Protein AF-A0A4V2ZF79-F1 (afdb_monomer)

Structure (mmCIF, N/CA/C/O backbone):
data_AF-A0A4V2ZF79-F1
#
_entry.id   AF-A0A4V2ZF79-F1
#
loop_
_atom_site.group_PDB
_atom_site.id
_atom_site.type_symbol
_atom_site.label_atom_id
_atom_site.label_alt_id
_atom_site.label_comp_id
_atom_site.label_asym_id
_atom_site.label_entity_id
_atom_site.label_seq_id
_atom_site.pdbx_PDB_ins_code
_atom_site.Cartn_x
_atom_site.Cartn_y
_atom_site.Cartn_z
_atom_site.occupancy
_atom_site.B_iso_or_equiv
_atom_site.auth_seq_id
_atom_site.auth_comp_id
_atom_site.auth_asym_id
_atom_site.auth_atom_id
_atom_site.pdbx_PDB_model_num
ATOM 1 N N . MET A 1 1 ? -22.391 7.877 4.647 1.00 45.91 1 MET A N 1
ATOM 2 C CA . MET A 1 1 ? -21.868 8.613 3.470 1.00 45.91 1 MET A CA 1
ATOM 3 C C . MET A 1 1 ? -20.470 9.219 3.676 1.00 45.91 1 MET A C 1
ATOM 5 O O . MET A 1 1 ? -19.658 9.071 2.778 1.00 45.91 1 MET A O 1
ATOM 9 N N . LYS A 1 2 ? -20.114 9.808 4.837 1.00 61.09 2 LYS A N 1
ATOM 10 C CA . LYS A 1 2 ? -18.756 10.371 5.081 1.00 61.09 2 LYS A CA 1
ATOM 11 C C . LYS A 1 2 ? -17.602 9.338 5.106 1.00 61.09 2 LYS A C 1
ATOM 13 O O . LYS A 1 2 ? -16.494 9.661 4.694 1.00 61.09 2 LYS A O 1
ATOM 18 N N . SER A 1 3 ? -17.856 8.101 5.548 1.00 72.38 3 SER A N 1
ATOM 19 C CA . SER A 1 3 ? -16.821 7.053 5.693 1.00 72.38 3 SER A CA 1
ATOM 20 C C . SER A 1 3 ? -16.312 6.493 4.351 1.00 72.38 3 SER A C 1
ATOM 22 O O . SER A 1 3 ? -15.105 6.324 4.185 1.00 72.38 3 SER A O 1
ATOM 24 N N . THR A 1 4 ? -17.191 6.279 3.363 1.00 84.81 4 THR A N 1
ATOM 25 C CA . THR A 1 4 ? -16.804 5.726 2.051 1.00 84.81 4 THR A CA 1
ATOM 26 C C . THR A 1 4 ? -15.914 6.685 1.265 1.00 84.81 4 THR A C 1
ATOM 28 O O . THR A 1 4 ? -14.886 6.268 0.746 1.00 84.81 4 THR A O 1
ATOM 31 N N . ILE A 1 5 ? -16.258 7.978 1.245 1.00 88.56 5 ILE A N 1
ATOM 32 C CA . ILE A 1 5 ? -15.449 9.019 0.587 1.00 88.56 5 ILE A CA 1
ATOM 33 C C . ILE A 1 5 ? -14.063 9.099 1.230 1.00 88.56 5 ILE A C 1
ATOM 35 O O . ILE A 1 5 ? -13.057 9.136 0.528 1.00 88.56 5 ILE A O 1
ATOM 39 N N . ALA A 1 6 ? -13.994 9.061 2.566 1.00 88.94 6 ALA A N 1
ATOM 40 C CA . ALA A 1 6 ? -12.714 9.016 3.261 1.00 88.94 6 ALA A CA 1
ATOM 41 C C . ALA A 1 6 ? -11.908 7.776 2.848 1.00 88.94 6 ALA A C 1
ATOM 43 O O . ALA A 1 6 ? -10.735 7.903 2.510 1.00 88.94 6 ALA A O 1
ATOM 44 N N . ARG A 1 7 ? -12.537 6.593 2.814 1.00 93.81 7 ARG A N 1
ATOM 45 C CA . ARG A 1 7 ? -11.881 5.346 2.399 1.00 93.81 7 ARG A CA 1
ATOM 46 C C . ARG A 1 7 ? -11.335 5.443 0.971 1.00 93.81 7 ARG A C 1
ATOM 48 O O . ARG A 1 7 ? -10.185 5.083 0.760 1.00 93.81 7 ARG A O 1
ATOM 55 N N . MET A 1 8 ? -12.102 5.977 0.022 1.00 95.81 8 MET A N 1
ATOM 56 C CA . MET A 1 8 ? -11.635 6.206 -1.352 1.00 95.81 8 MET A CA 1
ATOM 57 C C . MET A 1 8 ? -10.458 7.181 -1.404 1.00 95.81 8 MET A C 1
ATOM 59 O O . MET A 1 8 ? -9.452 6.873 -2.030 1.00 95.81 8 MET A O 1
ATOM 63 N N . ASN A 1 9 ? -10.548 8.316 -0.702 1.00 96.06 9 ASN A N 1
ATOM 64 C CA . ASN A 1 9 ? -9.489 9.324 -0.692 1.00 96.06 9 ASN A CA 1
ATOM 65 C C . ASN A 1 9 ? -8.166 8.763 -0.150 1.00 96.06 9 ASN A C 1
ATOM 67 O O . ASN A 1 9 ? -7.120 8.976 -0.750 1.00 96.06 9 ASN A O 1
ATOM 71 N N . TYR A 1 10 ? -8.191 8.013 0.957 1.00 97.44 10 TYR A N 1
ATOM 72 C CA . TYR A 1 10 ? -6.968 7.371 1.452 1.00 97.44 10 TYR A CA 1
ATOM 73 C C . TYR A 1 10 ? -6.437 6.309 0.49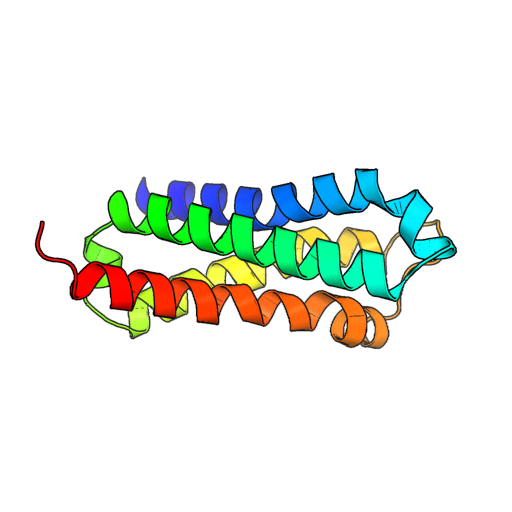1 1.00 97.44 10 TYR A C 1
ATOM 75 O O . TYR A 1 10 ? -5.232 6.269 0.283 1.00 97.44 10 TYR A O 1
ATOM 83 N N . GLY A 1 11 ? -7.308 5.500 -0.121 1.00 97.31 11 GLY A N 1
ATOM 84 C CA . GLY A 1 11 ? -6.890 4.521 -1.129 1.00 97.31 11 GLY A CA 1
ATOM 85 C C . GLY A 1 11 ? -6.193 5.181 -2.317 1.00 97.31 11 GLY A C 1
ATOM 86 O O . GLY A 1 11 ? -5.118 4.744 -2.712 1.00 97.31 11 GLY A O 1
ATOM 87 N N . PHE A 1 12 ? -6.750 6.292 -2.810 1.00 97.69 12 PHE A N 1
ATOM 88 C CA . PHE A 1 12 ? -6.129 7.107 -3.850 1.00 97.69 12 PHE A CA 1
ATOM 89 C C . PHE A 1 12 ? -4.734 7.584 -3.437 1.00 97.69 12 PHE A C 1
ATOM 91 O O . PHE A 1 12 ? -3.784 7.336 -4.164 1.00 97.69 12 PHE A O 1
ATOM 98 N N . TRP A 1 13 ? -4.572 8.200 -2.261 1.00 98.12 13 TRP A N 1
ATOM 99 C CA . TRP A 1 13 ? -3.259 8.703 -1.827 1.00 98.12 13 TRP A CA 1
ATOM 100 C C . TRP A 1 13 ? -2.242 7.595 -1.526 1.00 98.12 13 TRP A C 1
ATOM 102 O O . TRP A 1 13 ? -1.049 7.803 -1.736 1.00 98.12 13 TRP A O 1
ATOM 112 N N . ILE A 1 14 ? -2.691 6.427 -1.058 1.00 98.38 14 ILE A N 1
ATOM 113 C CA . ILE A 1 14 ? -1.822 5.264 -0.825 1.00 98.38 14 ILE A CA 1
ATOM 114 C C . ILE A 1 14 ? -1.233 4.739 -2.135 1.00 98.38 14 ILE A C 1
ATOM 116 O O . ILE A 1 14 ? -0.083 4.319 -2.135 1.00 98.38 14 ILE A O 1
ATOM 120 N N . TRP A 1 15 ? -1.987 4.789 -3.234 1.00 98.25 15 TRP A N 1
ATOM 121 C CA . TRP A 1 15 ? -1.485 4.448 -4.566 1.00 98.25 15 TRP A CA 1
ATOM 122 C C . TRP A 1 15 ? -0.698 5.603 -5.211 1.00 98.25 15 TRP A C 1
ATOM 124 O O . TRP A 1 15 ? 0.402 5.407 -5.726 1.00 98.25 15 TRP A O 1
ATOM 134 N N . PHE A 1 16 ? -1.230 6.823 -5.139 1.00 98.12 16 PHE A N 1
ATOM 135 C CA . PHE A 1 16 ? -0.712 7.978 -5.870 1.00 98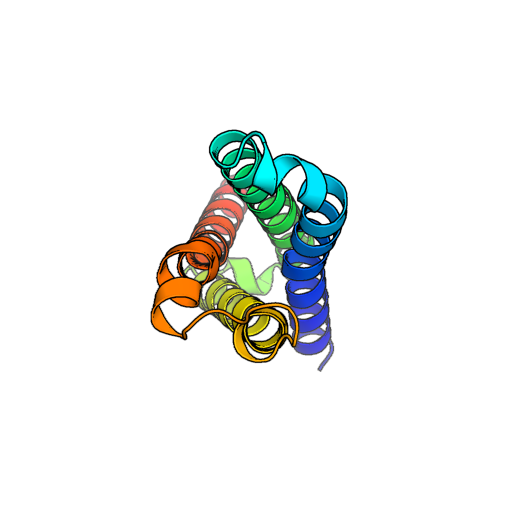.12 16 PHE A CA 1
ATOM 136 C C . PHE A 1 16 ? 0.663 8.440 -5.375 1.00 98.12 16 PHE A C 1
ATOM 138 O O . PHE A 1 16 ? 1.486 8.878 -6.174 1.00 98.12 16 PHE A O 1
ATOM 145 N N . LEU A 1 17 ? 0.943 8.342 -4.068 1.00 97.56 17 LEU A N 1
ATOM 146 C CA . LEU A 1 17 ? 2.246 8.741 -3.523 1.00 97.56 17 LEU A CA 1
ATOM 147 C C . LEU A 1 17 ? 3.396 7.852 -4.043 1.00 97.56 17 LEU A C 1
ATOM 149 O O . LEU A 1 17 ? 4.353 8.413 -4.577 1.00 97.56 17 LEU A O 1
ATOM 153 N N . PRO A 1 18 ? 3.328 6.506 -3.955 1.00 97.19 18 PRO A N 1
ATOM 154 C CA . PRO A 1 18 ? 4.302 5.629 -4.601 1.00 97.19 18 PRO A CA 1
ATOM 155 C C . PRO A 1 18 ? 4.389 5.843 -6.108 1.00 97.19 18 PRO A C 1
ATOM 157 O O . PRO A 1 18 ? 5.496 5.887 -6.628 1.00 97.19 18 PRO A O 1
ATOM 160 N N . PHE A 1 19 ? 3.258 6.028 -6.797 1.00 95.88 19 PHE A N 1
ATOM 161 C CA . PHE A 1 19 ? 3.247 6.300 -8.237 1.00 95.88 19 PHE A CA 1
ATOM 162 C C . PHE A 1 19 ? 4.059 7.556 -8.590 1.00 95.88 19 PHE A C 1
ATOM 164 O O . PHE A 1 19 ? 4.932 7.510 -9.453 1.00 95.88 19 PHE A O 1
ATOM 171 N N . LEU A 1 20 ? 3.840 8.664 -7.873 1.00 96.94 20 LEU A N 1
ATOM 172 C CA . LEU A 1 20 ? 4.590 9.903 -8.078 1.00 96.94 20 LEU A CA 1
ATOM 173 C C . LEU A 1 20 ? 6.090 9.714 -7.814 1.00 96.94 20 LEU A C 1
ATOM 175 O O . LEU A 1 20 ? 6.917 10.228 -8.564 1.00 96.94 20 LEU A O 1
ATOM 179 N N . ILE A 1 21 ? 6.448 8.962 -6.771 1.00 96.12 21 ILE A N 1
ATOM 180 C CA . ILE A 1 21 ? 7.848 8.624 -6.486 1.00 96.12 21 ILE A CA 1
ATOM 181 C C . ILE A 1 21 ? 8.433 7.771 -7.620 1.00 96.12 21 ILE A C 1
ATOM 183 O O . ILE A 1 21 ? 9.519 8.077 -8.099 1.00 96.12 21 ILE A O 1
ATOM 187 N N . GLY A 1 22 ? 7.699 6.772 -8.110 1.00 94.06 22 GLY A N 1
ATOM 188 C CA . GLY A 1 22 ? 8.101 5.941 -9.243 1.00 94.06 22 GLY A CA 1
ATOM 189 C C . GLY A 1 22 ? 8.349 6.754 -10.509 1.00 94.06 22 GLY A C 1
ATOM 190 O O . GLY A 1 22 ? 9.368 6.555 -11.161 1.00 94.06 22 GLY A O 1
ATOM 191 N N . MET A 1 23 ? 7.500 7.742 -10.809 1.00 92.56 23 MET A N 1
ATOM 192 C CA . MET A 1 23 ? 7.730 8.664 -11.928 1.00 92.56 23 MET A CA 1
ATOM 193 C C . MET A 1 23 ? 9.038 9.452 -11.779 1.00 92.56 23 MET A C 1
ATOM 195 O O . MET A 1 23 ? 9.772 9.612 -12.752 1.00 92.56 23 MET A O 1
ATOM 199 N N . LEU A 1 24 ? 9.348 9.939 -10.573 1.00 95.38 24 LEU A N 1
ATOM 200 C CA . LEU A 1 24 ? 10.590 10.676 -10.307 1.00 95.38 24 LEU A CA 1
ATOM 201 C C . LEU A 1 24 ? 11.829 9.774 -10.376 1.00 95.38 24 LEU A C 1
ATOM 203 O O . LEU A 1 24 ? 12.895 10.223 -10.793 1.00 95.38 24 LEU A O 1
ATOM 207 N N . LEU A 1 25 ? 11.690 8.512 -9.969 1.00 94.50 25 LEU A N 1
ATOM 208 C CA . LEU A 1 25 ? 12.766 7.523 -9.961 1.00 94.50 25 LEU A CA 1
ATOM 209 C C . LEU A 1 25 ? 12.870 6.732 -11.271 1.00 94.50 25 LEU A C 1
ATOM 211 O O . LEU A 1 25 ? 13.806 5.953 -11.419 1.00 94.50 25 LEU A O 1
ATOM 215 N N . PHE A 1 26 ? 11.969 6.941 -12.235 1.00 89.81 26 PHE A N 1
ATOM 216 C CA . PHE A 1 26 ? 11.934 6.196 -13.496 1.00 89.81 26 PHE A CA 1
ATOM 217 C C . PHE A 1 26 ? 13.279 6.164 -14.250 1.00 89.81 26 PHE A C 1
ATOM 219 O O . PHE A 1 26 ? 13.636 5.101 -14.753 1.00 89.81 26 PHE A O 1
ATOM 226 N N . PRO A 1 27 ? 14.102 7.237 -14.278 1.00 91.38 27 PRO A N 1
ATOM 227 C CA . PRO A 1 27 ? 15.430 7.163 -14.893 1.00 91.38 27 PRO A CA 1
ATOM 228 C C . PRO A 1 27 ? 16.338 6.081 -14.282 1.00 91.38 27 PRO A C 1
ATOM 230 O O . PRO A 1 27 ? 17.122 5.463 -15.002 1.00 91.38 27 PRO A O 1
ATOM 233 N N . ILE A 1 28 ? 16.195 5.812 -12.977 1.00 92.19 28 ILE A N 1
ATOM 234 C CA . ILE A 1 28 ? 16.971 4.805 -12.236 1.00 92.19 28 ILE A CA 1
ATOM 235 C C . ILE A 1 28 ? 16.564 3.386 -12.646 1.00 92.19 28 ILE A C 1
ATOM 237 O O . ILE A 1 28 ? 17.402 2.491 -12.621 1.00 92.19 28 ILE A O 1
ATOM 241 N N . MET A 1 29 ? 15.318 3.174 -13.083 1.00 88.06 29 MET A N 1
ATOM 242 C CA . MET A 1 29 ? 14.806 1.856 -13.483 1.00 88.06 29 MET A CA 1
ATOM 243 C C . MET A 1 29 ? 15.677 1.198 -14.566 1.00 88.06 29 MET A C 1
ATOM 245 O O . MET A 1 29 ? 15.917 -0.005 -14.521 1.00 88.06 29 MET A O 1
ATOM 249 N N . SER A 1 30 ? 16.182 1.994 -15.516 1.00 86.44 30 SER A N 1
ATOM 250 C CA . SER A 1 30 ? 17.017 1.511 -16.625 1.00 86.44 30 SER A CA 1
ATOM 251 C C . SER A 1 30 ? 18.469 1.207 -16.244 1.00 86.44 30 SER A C 1
ATOM 253 O O . SER A 1 30 ? 19.123 0.420 -16.925 1.00 86.44 30 SER A O 1
ATOM 255 N N . THR A 1 31 ? 18.982 1.825 -15.176 1.00 92.31 31 THR A N 1
ATOM 256 C CA . THR A 1 31 ? 20.384 1.689 -14.754 1.00 92.31 31 THR A CA 1
ATOM 257 C C . THR A 1 31 ? 20.548 0.727 -13.583 1.00 92.31 31 THR A C 1
ATOM 259 O O . THR A 1 31 ? 21.534 0.007 -13.528 1.00 92.31 31 THR A O 1
ATOM 262 N N . GLU A 1 32 ? 19.593 0.723 -12.649 1.00 94.38 32 GLU A N 1
ATOM 263 C CA . GLU A 1 32 ? 19.649 0.013 -11.366 1.00 94.38 32 GLU A CA 1
ATOM 264 C C . GLU A 1 32 ? 18.240 -0.474 -10.969 1.00 94.38 32 GLU A C 1
ATOM 266 O O . GLU A 1 32 ? 17.626 0.024 -10.018 1.00 94.38 32 GLU A O 1
ATOM 271 N N . SER A 1 33 ? 17.69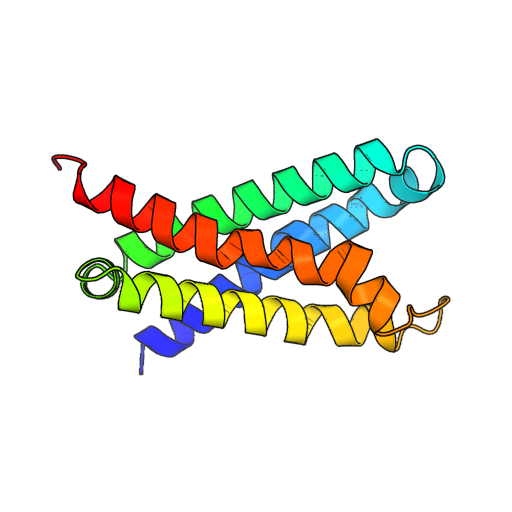8 -1.446 -11.708 1.00 91.69 33 SER A N 1
ATOM 272 C CA . SER A 1 33 ? 16.321 -1.937 -11.517 1.00 91.69 33 SER A CA 1
ATOM 273 C C . SER A 1 33 ? 16.047 -2.442 -10.094 1.00 91.69 33 SER A C 1
ATOM 275 O O . SER A 1 33 ? 15.038 -2.084 -9.496 1.00 91.69 33 SER A O 1
ATOM 277 N N . ALA A 1 34 ? 16.986 -3.172 -9.486 1.00 95.38 34 ALA A N 1
ATOM 278 C CA . ALA A 1 34 ? 16.833 -3.674 -8.118 1.00 95.38 34 ALA A CA 1
ATOM 279 C C . ALA A 1 34 ? 16.727 -2.547 -7.069 1.00 95.38 34 ALA A C 1
ATOM 281 O O . ALA A 1 34 ? 15.999 -2.668 -6.076 1.00 95.38 34 ALA A O 1
ATOM 282 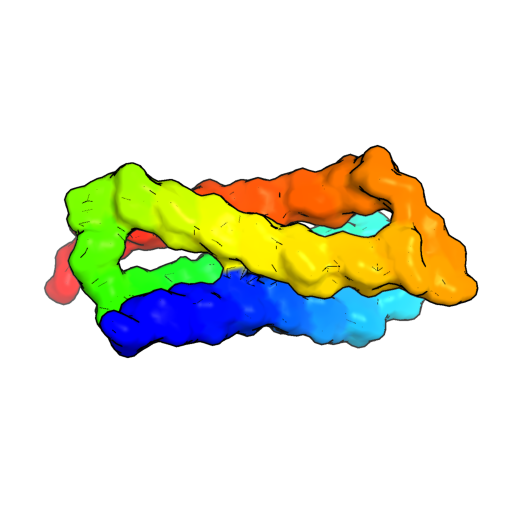N N . LEU A 1 35 ? 17.444 -1.435 -7.280 1.00 95.69 35 LEU A N 1
ATOM 283 C CA . LEU A 1 35 ? 17.333 -0.257 -6.420 1.00 95.69 35 LEU A CA 1
ATOM 284 C C . LEU A 1 35 ? 15.969 0.410 -6.604 1.00 95.69 35 LEU A C 1
ATOM 286 O O . LEU A 1 35 ? 15.339 0.780 -5.612 1.00 95.69 35 LEU A O 1
ATOM 290 N N . PHE A 1 36 ? 15.505 0.533 -7.850 1.00 95.56 36 PHE A N 1
ATOM 291 C CA . PHE A 1 36 ? 14.177 1.059 -8.156 1.00 95.56 36 PHE A CA 1
ATOM 292 C C . PHE A 1 36 ? 13.079 0.252 -7.446 1.00 95.56 36 PHE A C 1
ATOM 294 O O . PHE A 1 36 ? 12.303 0.835 -6.688 1.00 95.56 36 PHE A O 1
ATOM 301 N N . ASP A 1 37 ? 13.083 -1.076 -7.574 1.00 94.38 37 ASP A N 1
ATOM 302 C CA . ASP A 1 37 ? 12.089 -1.956 -6.941 1.00 94.38 37 ASP A CA 1
ATOM 303 C C . ASP A 1 37 ? 12.093 -1.822 -5.413 1.00 94.38 37 ASP A C 1
ATOM 305 O O . ASP A 1 37 ? 11.045 -1.710 -4.768 1.00 94.38 37 ASP A O 1
ATOM 309 N N . THR A 1 38 ? 13.287 -1.747 -4.818 1.00 96.62 38 THR A N 1
ATOM 310 C CA . THR A 1 38 ? 13.450 -1.544 -3.373 1.00 96.62 38 THR A CA 1
ATOM 311 C C . THR A 1 38 ? 12.856 -0.205 -2.926 1.00 96.62 38 THR A C 1
ATOM 313 O O . THR A 1 38 ? 12.123 -0.142 -1.934 1.00 96.62 38 THR A O 1
ATOM 316 N N . LEU A 1 39 ? 13.132 0.878 -3.659 1.00 97.19 39 LEU A N 1
ATOM 317 C CA . LEU A 1 39 ? 12.593 2.205 -3.358 1.00 97.19 39 LEU A CA 1
ATOM 318 C C . LEU A 1 39 ? 11.071 2.256 -3.539 1.00 97.19 39 LEU A C 1
ATOM 320 O O . LEU A 1 39 ? 10.387 2.897 -2.734 1.00 97.19 39 LEU A O 1
ATOM 324 N N . MET A 1 40 ? 10.522 1.543 -4.523 1.00 97.12 40 MET A N 1
ATOM 325 C CA . MET A 1 40 ? 9.076 1.412 -4.711 1.00 97.12 40 MET A CA 1
ATOM 326 C C . MET A 1 40 ? 8.415 0.669 -3.547 1.00 97.12 40 MET A C 1
ATOM 328 O O . MET A 1 40 ? 7.416 1.149 -3.003 1.00 97.12 40 MET A O 1
ATOM 332 N N . ALA A 1 41 ? 9.005 -0.438 -3.085 1.00 97.25 41 ALA A N 1
ATOM 333 C CA . ALA A 1 41 ? 8.511 -1.180 -1.925 1.00 97.25 41 ALA A CA 1
ATOM 334 C C . ALA A 1 41 ? 8.543 -0.338 -0.634 1.00 97.25 41 ALA A C 1
ATOM 336 O O . ALA A 1 41 ? 7.575 -0.337 0.137 1.00 97.25 41 ALA A O 1
ATOM 337 N N . ILE A 1 42 ? 9.617 0.431 -0.408 1.00 98.25 42 ILE A N 1
ATOM 338 C CA . ILE A 1 42 ? 9.724 1.375 0.720 1.00 98.25 42 ILE A CA 1
ATOM 339 C C . ILE A 1 42 ? 8.635 2.449 0.622 1.00 98.25 42 ILE A C 1
ATOM 341 O O . ILE A 1 42 ? 7.943 2.723 1.606 1.00 98.25 42 ILE A O 1
ATOM 345 N N . SER A 1 43 ? 8.447 3.023 -0.566 1.00 98.31 43 SER A N 1
ATOM 346 C CA . SER A 1 43 ? 7.458 4.074 -0.821 1.00 98.31 43 SER A CA 1
ATOM 347 C C . SER A 1 43 ? 6.033 3.589 -0.558 1.00 98.31 43 SER A C 1
ATOM 349 O O . SER A 1 43 ? 5.279 4.250 0.162 1.00 98.31 43 SER A O 1
ATOM 351 N N . LEU A 1 44 ? 5.680 2.403 -1.067 1.00 98.50 44 LEU A N 1
ATOM 352 C CA . LEU A 1 44 ? 4.390 1.761 -0.811 1.00 98.50 44 LEU A CA 1
ATOM 353 C C . LEU A 1 44 ? 4.195 1.475 0.678 1.00 98.50 44 LEU A C 1
ATOM 355 O O . LEU A 1 44 ? 3.142 1.791 1.232 1.00 98.50 44 LEU A O 1
ATOM 359 N N . THR A 1 45 ? 5.218 0.937 1.345 1.00 98.62 45 THR A N 1
ATOM 360 C CA . THR A 1 45 ? 5.167 0.647 2.784 1.00 98.62 45 THR A CA 1
ATOM 361 C C . THR A 1 45 ? 4.916 1.911 3.598 1.00 98.62 45 THR A C 1
ATOM 363 O O . THR A 1 45 ? 4.050 1.916 4.477 1.00 98.62 45 THR A O 1
ATOM 366 N N . ALA A 1 46 ? 5.626 3.000 3.295 1.00 98.50 46 ALA A N 1
ATOM 367 C CA . ALA A 1 46 ? 5.472 4.279 3.978 1.00 98.50 46 ALA A CA 1
ATOM 368 C C . ALA A 1 46 ? 4.072 4.875 3.756 1.00 98.50 46 ALA A C 1
ATOM 370 O O . ALA A 1 46 ? 3.394 5.239 4.723 1.00 98.50 46 ALA A O 1
ATOM 371 N N . ALA A 1 47 ? 3.611 4.918 2.501 1.00 98.50 47 ALA A N 1
ATOM 372 C CA . ALA A 1 47 ? 2.298 5.449 2.144 1.00 98.50 47 ALA A CA 1
ATOM 373 C C . ALA A 1 47 ? 1.162 4.633 2.780 1.00 98.50 47 ALA A C 1
ATOM 375 O O . ALA A 1 47 ? 0.280 5.204 3.430 1.00 98.50 47 ALA A O 1
ATOM 376 N N . ALA A 1 48 ? 1.212 3.302 2.668 1.00 98.56 48 ALA A N 1
ATOM 377 C CA . ALA A 1 48 ? 0.223 2.403 3.254 1.00 98.56 48 ALA A CA 1
ATOM 378 C C . ALA A 1 48 ? 0.218 2.485 4.786 1.00 98.56 48 ALA A C 1
ATOM 380 O O . ALA A 1 48 ? -0.857 2.562 5.379 1.00 98.56 48 ALA A O 1
ATOM 381 N N . SER A 1 49 ? 1.383 2.533 5.440 1.00 98.62 49 SER A N 1
ATOM 382 C CA . SER A 1 49 ? 1.473 2.618 6.907 1.00 98.62 49 SER A CA 1
ATOM 383 C C . SER A 1 49 ? 0.910 3.940 7.428 1.00 98.62 49 SER A C 1
ATOM 385 O O . SER A 1 49 ? 0.046 3.951 8.310 1.00 98.62 49 SER A O 1
ATOM 387 N N . TRP A 1 50 ? 1.336 5.062 6.837 1.00 98.25 50 TRP A N 1
ATOM 388 C CA . TRP A 1 50 ? 0.845 6.390 7.203 1.00 98.25 50 TRP A CA 1
ATOM 389 C C . TRP A 1 50 ? -0.654 6.540 6.924 1.00 98.25 50 TRP A C 1
ATOM 391 O O . TRP A 1 50 ? -1.407 6.995 7.792 1.00 98.25 50 TRP A O 1
ATOM 401 N N . GLY A 1 51 ? -1.105 6.115 5.741 1.00 97.88 51 GLY A N 1
ATOM 402 C CA . GLY A 1 51 ? -2.508 6.158 5.337 1.00 97.88 51 GLY A CA 1
ATOM 403 C C . GLY A 1 51 ? -3.395 5.307 6.245 1.00 97.88 51 GLY A C 1
ATOM 404 O O . GLY A 1 51 ? -4.418 5.797 6.729 1.00 97.88 51 GLY A O 1
ATOM 405 N N . SER A 1 52 ? -2.962 4.083 6.565 1.00 97.81 52 SER A N 1
ATOM 406 C CA . SER A 1 52 ? -3.646 3.182 7.505 1.00 97.81 52 SER A CA 1
ATOM 407 C C . SER A 1 52 ? -3.792 3.823 8.877 1.00 97.81 52 SER A C 1
ATOM 409 O O . SER A 1 52 ? -4.907 3.944 9.384 1.00 97.81 52 SER A O 1
ATOM 411 N N . TYR A 1 53 ? -2.691 4.314 9.452 1.00 97.56 53 TYR A N 1
ATOM 412 C CA . TYR A 1 53 ? -2.704 4.953 10.767 1.00 97.56 53 TYR A CA 1
ATOM 413 C C . TYR A 1 53 ? -3.662 6.152 10.801 1.00 97.56 53 TYR A C 1
ATOM 415 O O . TYR A 1 53 ? -4.530 6.257 11.672 1.00 97.56 53 TYR A O 1
ATOM 423 N N . ARG A 1 54 ? -3.563 7.052 9.814 1.00 96.62 54 ARG A N 1
ATOM 424 C CA . ARG A 1 54 ? -4.402 8.257 9.736 1.00 96.62 54 ARG A CA 1
ATOM 425 C C . ARG A 1 54 ? -5.878 7.937 9.500 1.00 96.62 54 ARG A C 1
ATOM 427 O O . ARG A 1 54 ? -6.739 8.611 10.075 1.00 96.62 54 ARG A O 1
ATOM 434 N N . TYR A 1 55 ? -6.186 6.948 8.663 1.00 96.19 55 TYR A N 1
ATOM 435 C CA . TYR A 1 55 ? -7.558 6.518 8.407 1.00 96.19 55 TYR A CA 1
ATOM 436 C C . TYR A 1 55 ? -8.176 5.877 9.648 1.00 96.19 55 TYR A C 1
ATOM 438 O O . TYR A 1 55 ? -9.246 6.309 10.077 1.00 96.19 55 TYR A O 1
ATOM 446 N N . LEU A 1 56 ? -7.494 4.905 10.257 1.00 95.31 56 LEU A N 1
ATOM 447 C CA . LEU A 1 56 ? -8.003 4.149 11.403 1.00 95.31 56 LEU A CA 1
ATOM 448 C C . LEU A 1 56 ? -8.116 5.007 12.667 1.00 95.31 56 LEU A C 1
ATOM 450 O O . LEU A 1 56 ? -9.069 4.848 13.429 1.00 95.31 56 LEU A O 1
ATOM 454 N N . ARG A 1 57 ? -7.218 5.985 12.855 1.00 93.81 57 ARG A N 1
ATOM 455 C CA . ARG A 1 57 ? -7.331 6.979 13.936 1.00 93.81 57 ARG A CA 1
ATOM 456 C C . ARG A 1 57 ? -8.597 7.830 13.804 1.00 93.81 57 ARG A C 1
ATOM 458 O O . ARG A 1 57 ? -9.215 8.169 14.805 1.00 93.81 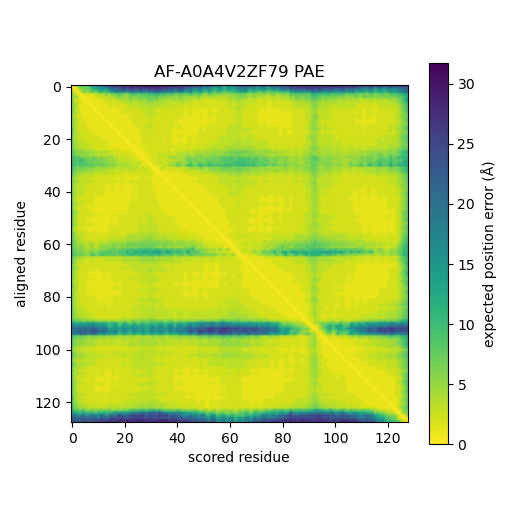57 ARG A O 1
ATOM 465 N N . ARG A 1 58 ? -8.997 8.173 12.575 1.00 93.06 58 ARG A N 1
ATOM 466 C CA . ARG A 1 58 ? -10.221 8.950 12.295 1.00 93.06 58 ARG A CA 1
ATOM 467 C C . ARG A 1 58 ? -11.485 8.090 12.222 1.00 93.06 58 ARG A C 1
ATOM 469 O O . ARG A 1 58 ? -12.581 8.635 12.290 1.00 93.06 58 ARG A O 1
ATOM 476 N N . ASN A 1 59 ? -11.340 6.772 12.080 1.00 91.81 59 ASN A N 1
ATOM 477 C CA . ASN A 1 59 ? -12.439 5.815 11.936 1.00 91.81 59 ASN A CA 1
ATOM 478 C C . ASN A 1 59 ? -12.268 4.652 12.932 1.00 91.81 59 ASN A C 1
ATOM 480 O O . ASN A 1 59 ? -12.049 3.511 12.521 1.00 91.81 59 ASN A O 1
ATOM 484 N N . PRO A 1 60 ? -12.362 4.913 14.250 1.00 89.75 60 PRO A N 1
ATOM 485 C CA . PRO A 1 60 ? -12.071 3.914 15.277 1.00 89.75 60 PRO A CA 1
ATOM 486 C C . PRO A 1 60 ? -12.988 2.684 15.218 1.00 89.75 60 PRO A C 1
ATOM 488 O O . PRO A 1 60 ? -12.560 1.595 15.586 1.00 89.75 60 PRO A O 1
ATOM 491 N N . SER A 1 61 ? -14.208 2.816 14.689 1.00 87.94 61 SER A N 1
ATOM 492 C CA . SER A 1 61 ? -15.140 1.695 14.506 1.00 87.94 61 SER A CA 1
ATOM 493 C C . SER A 1 61 ? -14.621 0.605 13.557 1.00 87.94 61 SER A C 1
ATOM 495 O O . SER A 1 61 ? -15.017 -0.553 13.686 1.00 87.94 61 SER A O 1
ATOM 497 N N . GLU A 1 62 ? -13.715 0.935 12.632 1.00 86.56 62 GLU A N 1
ATOM 498 C CA . GLU A 1 62 ? -13.100 -0.048 11.729 1.00 86.56 62 GLU A CA 1
ATOM 499 C C . GLU A 1 62 ? -12.040 -0.903 12.438 1.00 86.56 62 GLU A C 1
ATOM 501 O O . GLU A 1 62 ? -11.747 -2.010 11.991 1.00 86.56 62 GLU A O 1
ATOM 506 N N . ARG A 1 63 ? -11.504 -0.433 13.575 1.00 86.19 63 ARG A N 1
ATOM 507 C CA . ARG A 1 63 ? -10.500 -1.156 14.372 1.00 86.19 63 ARG A CA 1
ATOM 508 C C . ARG A 1 63 ? -11.089 -2.254 15.260 1.00 86.19 63 ARG A C 1
ATOM 510 O O . ARG A 1 63 ? -10.343 -3.076 15.780 1.00 86.19 63 ARG A O 1
ATOM 517 N N . LEU A 1 64 ? -12.412 -2.295 15.422 1.00 82.75 64 LEU A N 1
ATOM 518 C CA . LEU A 1 64 ? -13.092 -3.186 16.373 1.00 82.75 64 LEU A CA 1
ATOM 519 C C . LEU A 1 64 ? -12.975 -4.679 16.028 1.00 82.75 64 LEU A C 1
ATOM 521 O O . LEU A 1 64 ? -13.214 -5.526 16.882 1.00 82.75 64 LEU A O 1
ATOM 525 N N . ASN A 1 65 ? -12.666 -5.022 14.774 1.00 88.81 65 ASN A N 1
ATOM 526 C CA . ASN A 1 65 ? -12.540 -6.410 14.336 1.00 88.81 65 ASN A CA 1
ATOM 527 C C . ASN A 1 65 ? -11.590 -6.520 13.133 1.00 88.81 65 ASN A C 1
ATOM 529 O O . ASN A 1 65 ? -11.697 -5.745 12.182 1.00 88.81 65 ASN A O 1
ATOM 533 N N . VAL A 1 66 ? -10.735 -7.547 13.132 1.00 94.44 66 VAL A N 1
ATOM 534 C CA . VAL A 1 66 ? -9.814 -7.900 12.036 1.00 94.44 66 VAL A CA 1
ATOM 535 C C . VAL A 1 66 ? -10.513 -7.994 10.677 1.00 94.44 66 VAL A C 1
ATOM 537 O O . VAL A 1 66 ? -9.962 -7.543 9.677 1.00 94.44 66 VAL A O 1
ATOM 540 N N . LYS A 1 67 ? -11.754 -8.495 10.620 1.00 95.06 67 LYS A N 1
ATOM 541 C CA . LYS A 1 67 ? -12.525 -8.567 9.365 1.00 95.06 67 LYS A CA 1
ATOM 542 C C . LYS A 1 67 ? -12.720 -7.191 8.719 1.00 95.06 67 LYS A C 1
ATOM 544 O O . LYS A 1 67 ? -12.648 -7.077 7.501 1.00 95.06 67 LYS A O 1
ATOM 549 N N . ARG A 1 68 ? -12.952 -6.140 9.514 1.00 94.06 68 ARG A N 1
ATOM 550 C CA . ARG A 1 68 ? -13.128 -4.769 9.002 1.00 94.06 68 ARG A CA 1
ATOM 551 C C . ARG A 1 68 ? -11.813 -4.189 8.496 1.00 94.06 68 ARG A C 1
ATOM 553 O O . ARG A 1 68 ? -11.796 -3.617 7.411 1.00 94.06 68 ARG A O 1
ATOM 560 N N . LEU A 1 69 ? -10.723 -4.411 9.231 1.00 95.94 69 LEU A N 1
ATOM 561 C CA . LEU A 1 69 ? -9.372 -4.040 8.801 1.00 95.94 69 LEU A CA 1
ATOM 562 C C . LEU A 1 69 ? -9.023 -4.686 7.455 1.00 95.94 69 LEU A C 1
ATOM 564 O O . LEU A 1 69 ? -8.613 -3.993 6.527 1.00 95.94 69 LEU A O 1
ATOM 568 N N . LEU A 1 70 ? -9.275 -5.990 7.318 1.00 97.50 70 LEU A N 1
ATOM 569 C CA . LEU A 1 70 ? -9.030 -6.716 6.075 1.00 97.50 70 LEU A CA 1
ATOM 570 C C . LEU A 1 70 ? -9.870 -6.166 4.916 1.00 97.50 70 LEU A C 1
ATOM 572 O O . LEU A 1 70 ? -9.340 -5.964 3.830 1.00 97.50 70 LEU A O 1
ATOM 576 N N . LEU A 1 71 ? -11.155 -5.868 5.135 1.00 96.50 71 LEU A N 1
ATOM 577 C CA . LEU A 1 71 ? -12.017 -5.284 4.099 1.00 96.50 71 LEU A CA 1
ATOM 578 C C . LEU A 1 71 ? -11.558 -3.888 3.659 1.00 96.50 71 LEU A C 1
ATOM 580 O O . LEU A 1 71 ? -11.643 -3.567 2.476 1.00 96.50 71 LEU A O 1
ATOM 584 N N . VAL A 1 72 ? -11.070 -3.056 4.584 1.00 96.81 72 VAL A N 1
ATOM 585 C CA . VAL A 1 72 ? -10.471 -1.752 4.246 1.00 96.81 72 VAL A CA 1
ATOM 586 C C . VAL A 1 72 ? -9.216 -1.953 3.398 1.00 96.81 72 VAL A C 1
ATOM 588 O O . VAL A 1 72 ? -9.073 -1.314 2.358 1.00 96.81 72 VAL A O 1
ATOM 591 N N . GLY A 1 73 ? -8.345 -2.873 3.811 1.00 98.00 73 GLY A N 1
ATOM 592 C CA . GLY A 1 73 ? -7.123 -3.208 3.092 1.00 98.00 73 GLY A CA 1
ATOM 593 C C . GLY A 1 73 ? -7.366 -3.752 1.688 1.00 98.00 73 GLY A C 1
ATOM 594 O O . GLY A 1 73 ? -6.769 -3.263 0.734 1.00 98.00 73 GLY A O 1
ATOM 595 N N . LEU A 1 74 ? -8.283 -4.712 1.545 1.00 98.31 74 LEU A N 1
ATOM 596 C CA . LEU A 1 74 ? -8.674 -5.273 0.249 1.00 98.31 74 LEU A CA 1
ATOM 597 C C . LEU A 1 74 ? -9.312 -4.219 -0.655 1.00 98.31 74 LEU A C 1
ATOM 599 O O . LEU A 1 74 ? -9.055 -4.202 -1.853 1.00 98.31 74 LEU A O 1
ATOM 603 N N . PHE A 1 75 ? -10.107 -3.310 -0.090 1.00 97.94 75 PHE A N 1
ATOM 604 C CA . PHE A 1 75 ? -10.672 -2.204 -0.854 1.00 97.94 75 PHE A CA 1
ATOM 605 C C . PHE A 1 75 ? -9.576 -1.296 -1.430 1.00 97.94 75 PHE A C 1
ATOM 607 O O . PHE A 1 75 ? -9.640 -0.933 -2.600 1.00 97.94 75 PHE A O 1
ATOM 614 N N . TRP A 1 76 ? -8.552 -0.955 -0.645 1.00 98.56 76 TRP A N 1
ATOM 615 C CA . TRP A 1 76 ? -7.423 -0.156 -1.133 1.00 98.56 76 TRP A CA 1
ATOM 616 C C . TRP A 1 76 ? -6.522 -0.909 -2.109 1.00 98.56 76 TRP A C 1
ATOM 618 O O . TRP A 1 76 ? -6.079 -0.307 -3.078 1.00 98.56 76 TRP A O 1
ATOM 628 N N . PHE A 1 77 ? -6.308 -2.208 -1.903 1.00 98.56 77 PHE A N 1
ATOM 629 C CA . PHE A 1 77 ? -5.638 -3.083 -2.868 1.00 98.56 77 PHE A CA 1
ATOM 630 C C . PHE A 1 77 ? -6.338 -3.060 -4.233 1.00 98.56 77 PHE A C 1
ATOM 632 O O . PHE A 1 77 ? -5.698 -2.815 -5.251 1.00 98.56 77 PHE A O 1
ATOM 639 N N . VAL A 1 78 ? -7.664 -3.238 -4.249 1.00 98.31 78 VAL A N 1
ATOM 640 C CA . VAL A 1 78 ? -8.452 -3.178 -5.487 1.00 98.31 78 VAL A CA 1
ATOM 641 C C . VAL A 1 78 ? -8.365 -1.792 -6.119 1.00 98.31 78 VAL A C 1
ATOM 643 O O . VAL A 1 78 ? -8.174 -1.699 -7.325 1.00 98.31 78 VAL A O 1
ATOM 646 N N . LEU A 1 79 ? -8.460 -0.713 -5.333 1.00 98.06 79 LEU A N 1
ATOM 647 C CA . LEU A 1 79 ? -8.294 0.642 -5.868 1.00 98.06 79 LEU A CA 1
ATOM 648 C C . LEU A 1 79 ? -6.909 0.866 -6.482 1.00 98.06 79 LEU A C 1
ATOM 650 O O . LEU A 1 79 ? -6.832 1.469 -7.545 1.00 98.06 79 LEU A O 1
ATOM 654 N N . ALA A 1 80 ? -5.843 0.374 -5.847 1.00 98.31 80 ALA A N 1
ATOM 655 C CA . ALA A 1 80 ? -4.493 0.483 -6.384 1.00 98.31 80 ALA A CA 1
ATOM 656 C C . ALA A 1 80 ? -4.393 -0.207 -7.751 1.00 98.31 80 ALA A C 1
ATOM 658 O O . ALA A 1 80 ? -3.999 0.439 -8.712 1.00 98.31 80 ALA A O 1
ATOM 659 N N . ILE A 1 81 ? -4.867 -1.452 -7.877 1.00 97.88 81 ILE A N 1
ATOM 660 C CA . ILE A 1 81 ? -4.906 -2.152 -9.174 1.00 97.88 81 ILE A CA 1
ATOM 661 C C . ILE A 1 81 ? -5.757 -1.392 -10.199 1.00 97.88 81 ILE A C 1
ATOM 663 O O . ILE A 1 81 ? -5.349 -1.246 -11.345 1.00 97.88 81 ILE A O 1
ATOM 667 N N . LEU A 1 82 ? -6.934 -0.895 -9.806 1.00 97.12 82 LEU A N 1
ATOM 668 C CA . LEU A 1 82 ? -7.839 -0.190 -10.721 1.00 97.12 82 LEU A CA 1
ATOM 669 C C . LEU A 1 82 ? -7.250 1.115 -11.265 1.00 97.12 82 LEU A C 1
ATOM 671 O O . LEU A 1 82 ? -7.565 1.484 -12.393 1.00 97.12 82 LEU A O 1
ATOM 675 N N . PHE A 1 83 ? -6.440 1.821 -10.476 1.00 96.12 83 PHE A N 1
ATOM 676 C CA . PHE A 1 83 ? -5.772 3.039 -10.930 1.00 96.12 83 PHE A CA 1
ATOM 677 C C . PHE A 1 83 ? -4.508 2.742 -11.733 1.00 96.12 83 PHE A C 1
ATOM 679 O O . PHE A 1 83 ? -4.238 3.426 -12.716 1.00 96.12 83 PHE A O 1
ATOM 686 N N . ASP A 1 84 ? -3.760 1.723 -11.327 1.00 95.62 84 ASP A N 1
ATOM 687 C CA . ASP A 1 84 ? -2.434 1.443 -11.859 1.00 95.62 84 ASP A CA 1
ATOM 688 C C . ASP A 1 84 ? -2.466 0.619 -13.151 1.00 95.62 84 ASP A C 1
ATOM 690 O O . ASP A 1 84 ? -1.841 0.984 -14.145 1.00 95.62 84 ASP A O 1
ATOM 694 N N . ALA A 1 85 ? -3.256 -0.460 -13.179 1.00 95.06 85 ALA A N 1
ATOM 695 C CA . ALA A 1 85 ? -3.282 -1.396 -14.299 1.00 95.06 85 ALA A CA 1
ATOM 696 C C . ALA A 1 85 ? -3.599 -0.725 -15.648 1.00 95.06 85 ALA A C 1
ATOM 698 O O . ALA A 1 85 ? -2.905 -1.025 -16.616 1.00 95.06 85 ALA A O 1
ATOM 699 N N . PRO A 1 86 ? -4.564 0.213 -15.773 1.00 94.25 86 PRO A N 1
ATOM 700 C CA . PRO A 1 86 ? -4.812 0.869 -17.055 1.00 94.25 86 PRO A CA 1
ATOM 701 C C . PRO A 1 86 ? -3.597 1.627 -17.601 1.00 94.25 86 PRO A C 1
ATOM 703 O O . PRO A 1 86 ? -3.417 1.682 -18.813 1.00 94.25 86 PRO A O 1
ATOM 706 N N . ILE A 1 87 ? -2.758 2.184 -16.722 1.00 92.31 87 ILE A N 1
ATOM 707 C CA . ILE A 1 87 ? -1.556 2.925 -17.118 1.00 92.31 87 ILE A CA 1
ATOM 708 C C . ILE A 1 87 ? -0.537 1.966 -17.734 1.00 92.31 87 ILE A C 1
ATOM 710 O O . ILE A 1 87 ? 0.017 2.266 -18.784 1.00 92.31 87 ILE A O 1
ATOM 714 N N . PHE A 1 88 ? -0.306 0.804 -17.121 1.00 90.81 88 PHE A N 1
ATOM 715 C CA . PHE A 1 88 ? 0.720 -0.136 -17.582 1.00 90.81 88 PHE A CA 1
ATOM 716 C C . PHE A 1 88 ? 0.248 -1.087 -18.684 1.00 90.81 88 PHE A C 1
ATOM 718 O O . PHE A 1 88 ? 1.054 -1.470 -19.527 1.00 90.81 88 PHE A O 1
ATOM 725 N N . LEU A 1 89 ? -1.037 -1.446 -18.717 1.00 92.81 89 LEU A N 1
ATOM 726 C CA . LEU A 1 89 ? -1.592 -2.356 -19.727 1.00 92.81 89 LEU A CA 1
ATOM 727 C C . LEU A 1 89 ? -1.910 -1.659 -21.056 1.00 92.81 89 LEU A C 1
ATOM 729 O O . LEU A 1 89 ? -1.907 -2.309 -22.097 1.00 92.81 89 LEU A O 1
ATOM 733 N N . PHE A 1 90 ? -2.209 -0.356 -21.030 1.00 88.94 90 PHE A N 1
ATOM 734 C CA . PHE A 1 90 ? -2.622 0.403 -22.216 1.00 88.94 90 PHE A CA 1
ATOM 735 C C . PHE A 1 90 ? -1.665 1.546 -22.575 1.00 88.94 90 PHE A C 1
ATOM 737 O O . PHE A 1 90 ? -2.051 2.437 -23.328 1.00 88.94 90 PHE A O 1
ATOM 744 N N . SER A 1 91 ? -0.436 1.565 -22.047 1.00 79.94 91 SER A N 1
ATOM 745 C CA . SER A 1 91 ? 0.529 2.599 -22.432 1.00 79.94 91 SER A CA 1
ATOM 746 C C . SER A 1 91 ? 1.068 2.382 -23.845 1.00 79.94 91 SER A C 1
ATOM 748 O O . SER A 1 91 ? 1.479 1.285 -24.229 1.00 79.94 91 SER A O 1
ATOM 750 N N . ASP A 1 92 ? 1.167 3.482 -24.593 1.00 67.25 92 ASP A N 1
ATOM 751 C CA . ASP A 1 92 ? 1.767 3.518 -25.933 1.00 67.25 92 ASP A CA 1
ATOM 752 C C . ASP A 1 92 ? 3.298 3.292 -25.919 1.00 67.25 92 ASP A C 1
ATOM 754 O O . ASP A 1 92 ? 3.922 3.152 -26.969 1.00 67.25 92 ASP A O 1
ATOM 758 N N . PHE A 1 93 ? 3.921 3.231 -24.735 1.00 56.78 93 PHE A N 1
ATOM 759 C CA . PHE A 1 93 ? 5.370 3.099 -24.530 1.00 56.78 93 PHE A CA 1
ATOM 760 C C . PHE A 1 93 ? 5.802 1.672 -24.145 1.00 56.78 93 PHE A C 1
ATOM 762 O O . PHE A 1 93 ? 6.697 1.495 -23.322 1.00 56.78 93 PHE A O 1
ATOM 769 N N . GLY A 1 94 ? 5.186 0.653 -24.753 1.00 60.78 94 GLY A N 1
ATOM 770 C CA . GLY A 1 94 ? 5.552 -0.753 -24.537 1.00 60.78 94 GLY A CA 1
ATOM 771 C C . GLY A 1 94 ? 4.807 -1.406 -23.376 1.00 60.78 94 GLY A C 1
ATOM 772 O O . GLY A 1 94 ? 5.436 -2.026 -22.523 1.00 60.78 94 GLY A O 1
ATOM 773 N N . GLY A 1 95 ? 3.479 -1.236 -23.346 1.00 74.12 95 GLY A N 1
ATOM 774 C CA . GLY A 1 95 ? 2.599 -1.782 -22.316 1.00 74.12 95 GLY A CA 1
ATOM 775 C C . GLY A 1 95 ? 2.876 -3.245 -21.958 1.00 74.12 95 GLY A C 1
ATOM 776 O O . GLY A 1 95 ? 3.235 -4.069 -22.801 1.00 74.12 95 GLY A O 1
ATOM 777 N N . MET A 1 96 ? 2.706 -3.551 -20.677 1.00 91.06 96 MET A N 1
ATOM 778 C CA . MET A 1 96 ? 2.943 -4.875 -20.114 1.00 91.06 96 MET A CA 1
ATOM 779 C C . MET A 1 96 ? 1.781 -5.809 -20.452 1.00 91.06 96 MET A C 1
ATOM 781 O O . MET A 1 96 ? 0.619 -5.393 -20.501 1.00 91.06 96 MET A O 1
ATOM 785 N N . SER A 1 97 ? 2.057 -7.103 -20.606 1.00 93.44 97 SER A N 1
ATOM 786 C CA . SER A 1 97 ? 0.989 -8.099 -20.540 1.00 93.44 97 SER A CA 1
ATOM 787 C C . SER A 1 97 ? 0.375 -8.133 -19.135 1.00 93.44 97 SER A C 1
ATOM 789 O O . SER A 1 97 ? 1.005 -7.774 -18.139 1.00 93.44 97 SER A O 1
ATOM 791 N N . ALA A 1 98 ? -0.858 -8.635 -19.020 1.00 93.38 98 ALA A N 1
ATOM 792 C CA . ALA A 1 98 ? -1.514 -8.787 -17.719 1.00 93.38 98 ALA A CA 1
ATOM 793 C C . ALA A 1 98 ? -0.717 -9.674 -16.743 1.00 93.38 98 ALA A C 1
ATOM 795 O O . ALA A 1 98 ? -0.772 -9.455 -15.535 1.00 93.38 98 ALA A O 1
ATOM 796 N N . SER A 1 99 ? 0.025 -10.661 -17.258 1.00 95.31 99 SER A N 1
ATOM 797 C CA . SER A 1 99 ? 0.862 -11.530 -16.429 1.00 95.31 99 SER A CA 1
ATOM 798 C C . SER A 1 99 ? 2.070 -10.781 -15.878 1.00 95.31 99 SER A C 1
ATOM 800 O O . SER A 1 99 ? 2.289 -10.833 -14.674 1.00 95.31 99 SER A O 1
ATOM 802 N N . GLU A 1 100 ? 2.809 -10.073 -16.735 1.00 94.25 100 GLU A N 1
ATOM 803 C CA . GLU A 1 100 ? 3.984 -9.281 -16.335 1.00 94.25 100 GLU A CA 1
ATOM 804 C C . GLU A 1 100 ? 3.585 -8.183 -15.348 1.00 94.25 100 GLU A C 1
ATOM 806 O O . GLU A 1 100 ? 4.203 -8.021 -14.300 1.00 94.25 100 GLU A O 1
ATOM 811 N N . TYR A 1 101 ? 2.476 -7.484 -15.616 1.00 95.19 101 TYR A N 1
ATOM 812 C CA . TYR A 1 101 ? 1.938 -6.498 -14.683 1.00 95.19 101 TYR A CA 1
ATOM 813 C C . TYR A 1 101 ? 1.699 -7.103 -13.296 1.00 95.19 101 TYR A C 1
ATOM 815 O O . TYR A 1 101 ? 2.083 -6.522 -12.280 1.00 95.19 101 TYR A O 1
ATOM 823 N N . MET A 1 102 ? 1.058 -8.274 -13.233 1.00 95.81 102 MET A N 1
ATOM 824 C CA . MET A 1 102 ? 0.753 -8.892 -11.949 1.00 95.81 102 MET A CA 1
ATOM 825 C C . MET A 1 102 ? 2.004 -9.369 -11.214 1.00 95.81 102 MET A C 1
ATOM 827 O O . MET A 1 102 ? 2.051 -9.210 -9.993 1.00 95.81 102 MET A O 1
ATOM 831 N N . THR A 1 103 ? 2.989 -9.936 -11.914 1.00 94.88 103 THR A N 1
ATOM 832 C CA . THR A 1 103 ? 4.224 -10.430 -11.288 1.00 94.88 103 THR A CA 1
ATOM 833 C C . THR A 1 103 ? 5.107 -9.304 -10.782 1.00 94.88 103 THR A C 1
ATOM 835 O O . THR A 1 103 ? 5.655 -9.424 -9.688 1.00 94.88 103 THR A O 1
ATOM 838 N N . ASP A 1 104 ? 5.190 -8.208 -11.530 1.00 91.81 104 ASP A N 1
ATOM 839 C CA . ASP A 1 104 ? 6.189 -7.172 -11.276 1.00 91.81 104 ASP A CA 1
ATOM 840 C C . ASP A 1 104 ? 5.619 -6.050 -10.393 1.00 91.81 104 ASP A C 1
ATOM 842 O O . ASP A 1 104 ? 6.338 -5.445 -9.599 1.00 91.81 104 ASP A O 1
ATOM 846 N N . ILE A 1 105 ? 4.306 -5.787 -10.480 1.00 94.31 105 ILE A N 1
ATOM 847 C CA . ILE A 1 105 ? 3.659 -4.654 -9.798 1.00 94.31 105 ILE A CA 1
ATOM 848 C C . ILE A 1 105 ? 2.439 -5.100 -8.988 1.00 94.31 105 ILE A C 1
ATOM 850 O O . ILE A 1 105 ? 2.363 -4.863 -7.781 1.00 94.31 105 ILE A O 1
ATOM 854 N N . GLY A 1 106 ? 1.469 -5.758 -9.625 1.00 95.88 106 GLY A N 1
ATOM 855 C CA . GLY A 1 106 ? 0.142 -5.983 -9.050 1.00 95.88 106 GLY A CA 1
ATOM 856 C C . GLY A 1 106 ? 0.155 -6.768 -7.733 1.00 95.88 106 GLY A C 1
ATOM 857 O O . GLY A 1 106 ? -0.581 -6.429 -6.801 1.00 95.88 106 GLY A O 1
ATOM 858 N N . LEU A 1 107 ? 1.009 -7.791 -7.614 1.00 97.00 107 LEU A N 1
ATOM 859 C CA . LEU A 1 107 ? 1.145 -8.578 -6.383 1.00 97.00 107 LEU A CA 1
ATOM 860 C C . LEU A 1 107 ? 1.767 -7.782 -5.228 1.00 97.00 107 LEU A C 1
ATOM 862 O O . LEU A 1 107 ? 1.418 -8.034 -4.073 1.00 97.00 107 LEU A O 1
ATOM 866 N N . SER A 1 108 ? 2.600 -6.777 -5.509 1.00 96.62 108 SER A N 1
ATOM 867 C CA . SER A 1 108 ? 3.183 -5.900 -4.484 1.00 96.62 108 SER A CA 1
ATOM 868 C C . SER A 1 108 ? 2.104 -5.138 -3.708 1.00 96.62 108 SER A C 1
ATOM 870 O O . SER A 1 108 ? 2.247 -4.889 -2.510 1.00 96.62 108 SER A O 1
ATOM 872 N N . TYR A 1 109 ? 0.948 -4.857 -4.320 1.00 98.25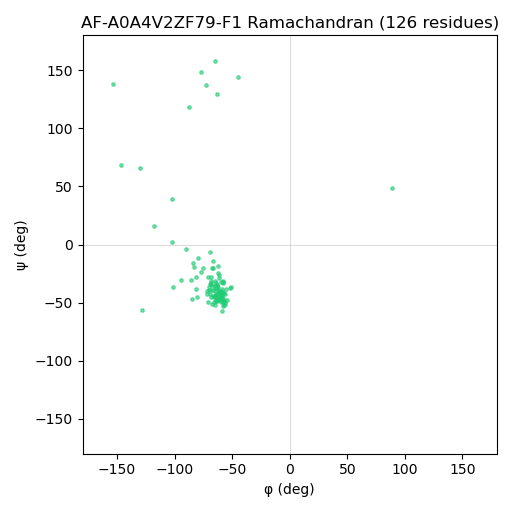 109 TYR A N 1
ATOM 873 C CA . TYR A 1 109 ? -0.167 -4.219 -3.615 1.00 98.25 109 TYR A CA 1
ATOM 874 C C . TYR A 1 109 ? -0.801 -5.089 -2.520 1.00 98.25 109 TYR A C 1
ATOM 876 O O . TYR A 1 109 ? -1.501 -4.544 -1.664 1.00 98.25 109 TYR A O 1
ATOM 884 N N . LEU A 1 110 ? -0.531 -6.402 -2.457 1.00 98.12 110 LEU A N 1
ATOM 885 C CA . LEU A 1 110 ? -0.934 -7.244 -1.317 1.00 98.12 110 LEU A CA 1
ATOM 886 C C . LEU A 1 110 ? -0.286 -6.799 0.003 1.00 98.12 110 LEU A C 1
ATOM 888 O O . LEU A 1 110 ? -0.807 -7.102 1.079 1.00 98.12 110 LEU A O 1
ATOM 892 N N . MET A 1 111 ? 0.791 -6.013 -0.055 1.00 98.44 111 MET A N 1
ATOM 893 C CA . MET A 1 111 ? 1.346 -5.348 1.122 1.00 98.44 111 MET A CA 1
ATOM 894 C C . MET A 1 111 ? 0.314 -4.435 1.800 1.00 98.44 111 MET A C 1
ATOM 896 O O . MET A 1 111 ? 0.294 -4.348 3.025 1.00 98.44 111 MET A O 1
ATOM 900 N N . ILE A 1 112 ? -0.592 -3.801 1.043 1.00 98.62 112 ILE A N 1
ATOM 901 C CA . ILE A 1 112 ? -1.598 -2.871 1.581 1.00 98.62 112 ILE A CA 1
ATOM 902 C C . ILE A 1 112 ? -2.499 -3.547 2.632 1.00 98.62 112 ILE A C 1
ATOM 904 O O . ILE A 1 112 ? -2.532 -3.059 3.765 1.00 98.62 112 ILE A O 1
ATOM 908 N N . PRO A 1 113 ? -3.223 -4.653 2.346 1.00 98.50 113 PRO A N 1
ATOM 909 C CA . PRO A 1 113 ? -4.066 -5.298 3.350 1.00 98.50 113 PRO A CA 1
ATOM 910 C C . PRO A 1 113 ? -3.285 -5.845 4.544 1.00 98.50 113 PRO A C 1
ATOM 912 O O . PRO A 1 113 ? -3.776 -5.747 5.670 1.00 98.50 113 PRO A O 1
ATOM 915 N N . ILE A 1 114 ? -2.067 -6.353 4.330 1.00 98.50 114 ILE A N 1
ATOM 916 C CA . ILE A 1 114 ? -1.194 -6.818 5.417 1.00 98.50 114 ILE A CA 1
ATOM 917 C C . ILE A 1 114 ? -0.856 -5.653 6.357 1.00 98.50 114 ILE A C 1
ATOM 919 O O . ILE A 1 114 ? -1.007 -5.769 7.577 1.00 98.50 114 ILE A O 1
ATOM 923 N N . ILE A 1 115 ? -0.467 -4.506 5.798 1.00 98.62 115 ILE A N 1
ATOM 924 C CA . ILE A 1 115 ? -0.119 -3.302 6.558 1.00 98.62 115 ILE A CA 1
ATOM 925 C C . ILE A 1 115 ? -1.342 -2.744 7.295 1.00 98.62 115 ILE A C 1
ATOM 927 O O . ILE A 1 115 ? -1.238 -2.446 8.483 1.00 98.62 115 ILE A O 1
ATOM 931 N N . VAL A 1 116 ? -2.513 -2.654 6.651 1.00 98.44 116 VAL A N 1
ATOM 932 C CA . VAL A 1 116 ? -3.746 -2.154 7.294 1.00 98.44 116 VAL A CA 1
ATOM 933 C C . VAL A 1 116 ? -4.111 -2.985 8.522 1.00 98.44 116 VAL A C 1
ATOM 935 O O . VAL A 1 116 ? -4.412 -2.425 9.581 1.00 98.44 116 VAL A O 1
ATOM 938 N N . VAL A 1 117 ? -4.076 -4.315 8.399 1.00 98.12 117 VAL A N 1
ATOM 939 C CA . VAL A 1 117 ? -4.362 -5.224 9.517 1.00 98.12 117 VAL A CA 1
ATOM 940 C C . VAL A 1 117 ? -3.324 -5.057 10.622 1.00 98.12 117 VAL A C 1
ATOM 942 O O . VAL A 1 117 ? -3.698 -4.877 11.779 1.00 98.12 117 VAL A O 1
ATOM 945 N N . THR A 1 118 ? -2.039 -5.049 10.272 1.00 97.19 118 THR A N 1
ATOM 946 C CA . THR A 1 118 ? -0.938 -4.947 11.242 1.00 97.19 118 THR A CA 1
ATOM 947 C C . THR A 1 118 ? -0.986 -3.628 12.015 1.00 97.19 118 THR A C 1
ATOM 949 O O . THR A 1 1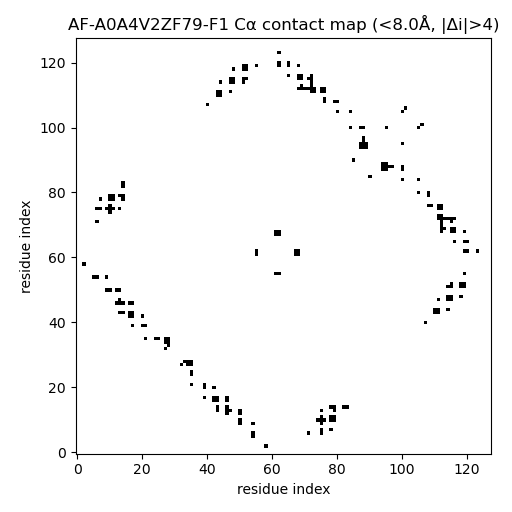18 ? -0.940 -3.628 13.245 1.00 97.19 118 THR A O 1
ATOM 952 N N . VAL A 1 119 ? -1.169 -2.502 11.318 1.00 97.38 119 VAL A N 1
ATOM 953 C CA . VAL A 1 119 ? -1.320 -1.177 11.939 1.00 97.38 119 VAL A CA 1
ATOM 954 C C . VAL A 1 119 ? -2.560 -1.137 12.830 1.00 97.38 119 VAL A C 1
ATOM 956 O O . VAL A 1 119 ? -2.484 -0.668 13.964 1.00 97.38 119 VAL A O 1
ATOM 959 N N . GLY A 1 120 ? -3.696 -1.661 12.363 1.00 96.69 120 GLY A N 1
ATOM 960 C CA . GLY A 1 120 ? -4.922 -1.701 13.159 1.00 96.69 120 GLY A CA 1
ATOM 961 C C . GLY A 1 120 ? -4.783 -2.520 14.444 1.00 96.69 120 GLY A C 1
ATOM 962 O O . GLY A 1 120 ? -5.238 -2.075 15.497 1.00 96.69 120 GLY A O 1
ATOM 963 N N . LEU A 1 121 ? -4.109 -3.672 14.381 1.00 95.12 121 LEU A N 1
ATOM 964 C CA . LEU A 1 121 ? -3.816 -4.499 15.553 1.00 95.12 121 LEU A CA 1
ATOM 965 C C . LEU A 1 121 ? -2.875 -3.792 16.536 1.00 95.12 121 LEU A C 1
ATOM 967 O O . LEU A 1 121 ? -3.152 -3.793 17.736 1.00 95.12 121 LEU A O 1
ATOM 971 N N . ALA A 1 122 ? -1.813 -3.146 16.049 1.00 94.94 122 ALA A N 1
ATOM 972 C CA . ALA A 1 122 ? -0.883 -2.392 16.892 1.00 94.94 122 ALA A CA 1
ATOM 973 C C . ALA A 1 122 ? -1.580 -1.224 17.619 1.00 94.94 122 ALA A C 1
ATOM 975 O O . ALA A 1 122 ? -1.370 -1.002 18.812 1.00 94.94 122 ALA A O 1
ATOM 976 N N . MET A 1 123 ? -2.489 -0.528 16.929 1.00 93.75 123 MET A N 1
ATOM 977 C CA . MET A 1 123 ? -3.277 0.568 17.504 1.00 93.75 123 MET A CA 1
ATOM 978 C C . MET A 1 123 ? -4.289 0.121 18.568 1.00 93.75 123 MET A C 1
ATOM 980 O O . MET A 1 123 ? -4.744 0.958 19.340 1.00 93.75 123 MET A O 1
ATOM 984 N N . ASN A 1 124 ? -4.684 -1.155 18.604 1.00 86.19 124 ASN A N 1
ATOM 985 C CA . ASN A 1 124 ? -5.600 -1.678 19.626 1.00 86.19 124 ASN A CA 1
ATOM 986 C C . ASN A 1 124 ? -4.888 -2.051 20.936 1.00 86.19 124 ASN A C 1
ATOM 988 O O . ASN A 1 124 ? -5.544 -2.151 21.966 1.00 86.19 124 ASN A O 1
ATOM 992 N N . HIS A 1 125 ? -3.568 -2.249 20.897 1.00 73.62 125 HIS A N 1
ATOM 993 C CA . HIS A 1 125 ? -2.753 -2.627 22.057 1.00 73.62 125 HIS A CA 1
ATOM 994 C C . HIS A 1 125 ? -1.966 -1.448 22.650 1.00 73.62 125 HIS A C 1
ATOM 996 O O . HIS A 1 125 ? -1.198 -1.636 23.589 1.00 73.62 125 HIS A O 1
ATOM 1002 N N . SER A 1 126 ? -2.129 -0.241 22.104 1.00 61.38 126 SER A N 1
ATOM 1003 C CA . SER A 1 126 ? -1.471 0.961 22.619 1.00 61.38 126 SER A CA 1
ATOM 1004 C C . SER A 1 126 ? -2.344 1.587 23.717 1.00 61.38 126 SER A C 1
ATOM 1006 O O . SER A 1 126 ? -3.479 1.952 23.403 1.00 61.38 126 SER A O 1
ATOM 1008 N N . PRO A 1 127 ? -1.877 1.703 24.978 1.00 50.47 127 PRO A N 1
ATOM 1009 C CA . PRO A 1 127 ? -2.555 2.537 25.967 1.00 50.47 127 PRO A CA 1
ATOM 1010 C C . PRO A 1 127 ? -2.508 3.997 25.488 1.00 50.47 127 PRO A C 1
ATOM 1012 O O . PRO A 1 127 ? -1.450 4.459 25.057 1.00 50.47 127 PRO A O 1
ATOM 1015 N N . GLU A 1 128 ? -3.663 4.668 25.475 1.00 55.06 128 GLU A N 1
ATOM 1016 C CA . GLU A 1 128 ? -3.771 6.104 25.159 1.00 55.06 128 GLU A CA 1
ATOM 1017 C C . GLU A 1 128 ? -3.059 6.976 26.199 1.00 55.06 128 GLU A C 1
ATOM 1019 O O . GLU A 1 128 ? -3.128 6.637 27.405 1.00 55.06 128 GLU A O 1
#

Solvent-accessible surface area (backbone atoms only — not comparable to full-atom values): 6786 Å² total; per-residue (Å²): 119,75,64,61,57,51,52,51,53,44,25,48,51,29,39,49,52,28,51,55,49,47,66,74,44,46,77,43,44,82,77,40,46,73,59,39,54,51,52,46,52,52,35,34,50,51,33,30,45,53,40,37,50,58,50,43,71,76,38,59,78,45,56,77,41,70,70,46,24,39,52,54,13,49,50,29,30,51,46,32,47,68,65,46,46,61,57,45,54,66,34,94,86,75,43,42,52,76,64,56,39,36,7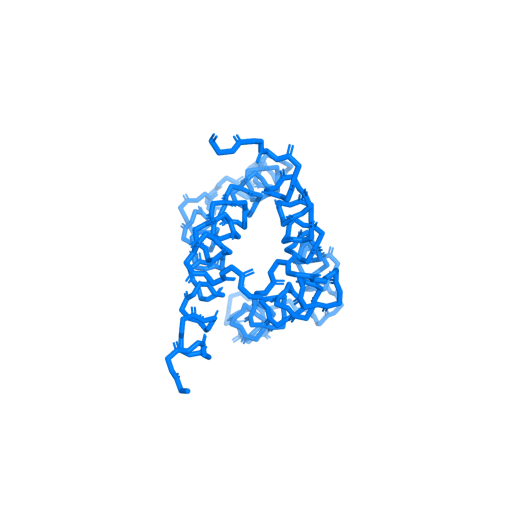5,77,48,54,57,64,40,57,50,38,24,55,40,26,34,52,51,40,55,55,64,71,72,53,84,128

Mean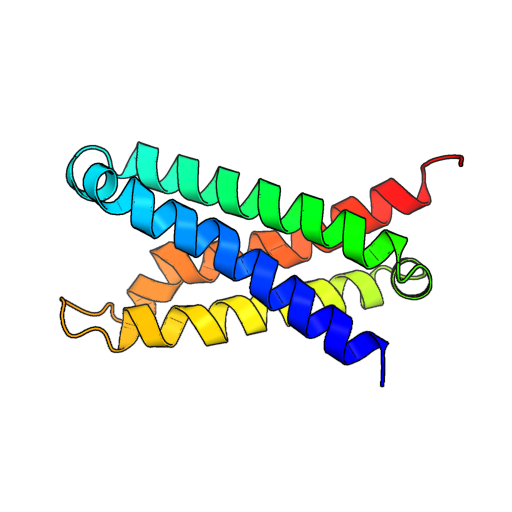 predicted aligned error: 4.19 Å

pLDDT: mean 92.1, std 10.34, range [45.91, 98.62]

Radius of gyration: 15.55 Å; Cα contacts (8 Å, |Δi|>4): 128; chains: 1; bounding box: 42×22×52 Å

Nearest PDB structures (foldseek):
  8odt-assembly1_E  TM=4.096E-01  e=4.909E+00  Escherichia coli K-12

Secondary structure (DSSP, 8-state):
-HHHHHHHHHHHHHHHHHHHHHHHHHHHHTT-HHHHHHHHHHHHHHHHHHHHHHHHHH-GGGGG-HHHHHHHHHHHHHHHHHHHHHHHHS-TTT---HHHHHHHTGGGGGHHHHHHHHHHHHHHSS--

Sequence (128 aa):
MKSTIARMNYGFWIWFLPFLIGMLLFPIMSTESALFDTLMAISLTAAASWGSYRYLRRNPSERLNVKRLLLVGLFWFVLAILFDAPIFLFSDFGGMSASEYMTDIGLSYLMIPIIVVTVGLAMNHSPE

Foldseek 3Di:
DVLVVLLLVLLCQLQVQLVVVLVVCVVVCVVPVVVSLVVSLVRSLVSLLVSLLVSCVVVVVLLPDLVSLLVSQVVSLVSNCVVPQCCQQVDPPDHDDPVCCCVRPSVSSNVNSVSNSVSSVVVVPDDD